Protein AF-A0A0F9NKX1-F1 (afdb_monomer_lite)

Sequence (66 aa):
MSKKHKQYLGDAVYADWDGGHVILTTGDGVYESNRICLNDQVMAQLNDYFKRKQHGAQKNKSSDPT

Foldseek 3Di:
DDPQPWDDPDPQWTWDDPPFWIWIFHDPVPDTPDIDTHGPVNVVVVVVVVVCVVVVVPPPDDDPDD

Organism: NCBI:txid412755

Structure (mmCIF, N/CA/C/O backbone):
data_AF-A0A0F9NKX1-F1
#
_entry.id   AF-A0A0F9NKX1-F1
#
loop_
_atom_site.group_PDB
_atom_site.id
_atom_site.type_symbol
_atom_site.label_atom_id
_atom_site.label_alt_id
_atom_site.label_comp_id
_atom_site.label_asym_id
_atom_site.label_entity_id
_atom_site.label_seq_id
_atom_site.pdbx_PDB_ins_code
_atom_site.Cartn_x
_atom_site.Cartn_y
_atom_site.Cartn_z
_atom_site.occupancy
_atom_site.B_iso_or_equiv
_atom_site.auth_seq_id
_atom_site.auth_comp_id
_atom_site.auth_asym_id
_atom_site.auth_atom_id
_atom_site.pdbx_PDB_model_num
ATOM 1 N N . MET A 1 1 ? 2.910 -19.686 -15.351 1.00 39.88 1 MET A N 1
ATOM 2 C CA . MET A 1 1 ? 2.808 -18.886 -14.112 1.00 39.88 1 MET A CA 1
ATOM 3 C C . MET A 1 1 ? 1.783 -17.791 -14.359 1.00 39.88 1 MET A C 1
ATOM 5 O O . MET A 1 1 ? 1.989 -17.007 -15.276 1.00 39.88 1 MET A O 1
ATOM 9 N N . SER A 1 2 ? 0.647 -17.800 -13.655 1.00 42.28 2 SER A N 1
ATOM 10 C CA . SER A 1 2 ? -0.379 -16.761 -13.823 1.00 42.28 2 SER A CA 1
ATOM 11 C C . SER A 1 2 ? 0.189 -15.436 -13.311 1.00 42.28 2 SER A C 1
ATOM 13 O O . SER A 1 2 ? 0.583 -15.362 -12.147 1.00 42.28 2 SER A O 1
ATOM 15 N N . LYS A 1 3 ? 0.319 -14.422 -14.176 1.00 52.38 3 LYS A N 1
ATOM 16 C CA . LYS A 1 3 ? 0.682 -13.065 -13.747 1.00 52.38 3 LYS A CA 1
ATOM 17 C C . LYS A 1 3 ? -0.414 -12.605 -12.788 1.00 52.38 3 LYS A C 1
ATOM 19 O O . LYS A 1 3 ? -1.543 -12.400 -13.224 1.00 52.38 3 LYS A O 1
ATOM 24 N N . LYS A 1 4 ? -0.102 -12.460 -11.496 1.00 61.59 4 LYS A N 1
ATOM 25 C CA . LYS A 1 4 ? -0.987 -11.736 -10.581 1.00 61.59 4 LYS A CA 1
ATOM 26 C C . LYS A 1 4 ? -1.126 -10.325 -11.148 1.00 61.59 4 LYS A C 1
ATOM 28 O O . LYS A 1 4 ? -0.143 -9.595 -11.269 1.00 61.59 4 LYS A O 1
ATOM 33 N N . HIS A 1 5 ? -2.318 -10.003 -11.635 1.00 70.19 5 HIS A N 1
ATOM 34 C CA . HIS A 1 5 ? -2.609 -8.676 -12.147 1.00 70.19 5 HIS A CA 1
ATOM 35 C C . HIS A 1 5 ? -2.657 -7.741 -10.947 1.00 70.19 5 HIS A C 1
ATOM 37 O O . HIS A 1 5 ? -3.567 -7.842 -10.127 1.00 70.19 5 HIS A O 1
ATOM 43 N N . LYS A 1 6 ? -1.660 -6.861 -10.831 1.00 83.50 6 LYS A N 1
ATOM 44 C CA . LYS A 1 6 ? -1.686 -5.809 -9.820 1.00 83.50 6 LYS A CA 1
ATOM 45 C C . LYS A 1 6 ? -2.945 -4.965 -10.012 1.00 83.50 6 LYS A C 1
ATOM 47 O O . LYS A 1 6 ? -3.264 -4.572 -11.136 1.00 83.50 6 LYS A O 1
ATOM 52 N N . GLN A 1 7 ? -3.641 -4.671 -8.927 1.00 90.38 7 GLN A N 1
ATOM 53 C CA . GLN A 1 7 ? -4.817 -3.818 -8.939 1.00 90.38 7 GLN A CA 1
ATOM 54 C C . GLN A 1 7 ? -4.386 -2.350 -8.941 1.00 90.38 7 GLN A C 1
ATOM 56 O O . GLN A 1 7 ? -3.700 -1.908 -8.024 1.00 90.38 7 GLN A O 1
ATOM 61 N N . TYR A 1 8 ? -4.798 -1.581 -9.948 1.00 90.25 8 TYR A N 1
ATOM 62 C CA . TYR A 1 8 ? -4.584 -0.133 -9.961 1.00 90.25 8 TYR A CA 1
ATOM 63 C C . TYR A 1 8 ? -5.465 0.551 -8.906 1.00 90.25 8 TYR A C 1
ATOM 65 O O . TYR A 1 8 ? -6.673 0.311 -8.863 1.00 90.25 8 TYR A O 1
ATOM 73 N N . LEU A 1 9 ? -4.863 1.392 -8.062 1.00 91.94 9 LEU A N 1
ATOM 74 C CA . LEU A 1 9 ? -5.543 2.127 -6.989 1.00 91.94 9 LEU A CA 1
ATOM 75 C C . LEU A 1 9 ? -5.730 3.623 -7.292 1.00 91.94 9 LEU A C 1
ATOM 77 O O . LEU A 1 9 ? -6.421 4.305 -6.538 1.00 91.94 9 LEU A O 1
ATOM 81 N N . GLY A 1 10 ? -5.153 4.127 -8.386 1.00 90.19 10 GLY A N 1
ATOM 82 C CA . GLY A 1 10 ? -5.103 5.560 -8.693 1.00 90.19 10 GLY A CA 1
ATOM 83 C C . GLY A 1 10 ? -3.707 6.147 -8.487 1.00 90.19 10 GLY A C 1
ATOM 84 O O . GLY A 1 10 ? -2.865 5.524 -7.851 1.00 90.19 10 GLY A O 1
ATOM 85 N N . ASP A 1 11 ? -3.463 7.333 -9.047 1.00 89.81 11 ASP A N 1
ATOM 86 C CA . ASP A 1 11 ? -2.224 8.113 -8.868 1.00 89.81 11 ASP A CA 1
ATOM 87 C C . ASP A 1 11 ? -0.927 7.309 -9.083 1.00 89.81 11 ASP A C 1
ATOM 89 O O . ASP A 1 11 ? 0.006 7.353 -8.286 1.00 89.81 11 ASP A O 1
ATOM 93 N N . ALA A 1 12 ? -0.895 6.496 -10.148 1.00 89.50 12 ALA A N 1
ATOM 94 C CA . ALA A 1 12 ? 0.241 5.619 -10.453 1.00 89.50 12 ALA A CA 1
ATOM 95 C C . ALA A 1 12 ? 0.588 4.603 -9.332 1.00 89.50 12 ALA A C 1
ATOM 97 O O . ALA A 1 12 ? 1.698 4.064 -9.298 1.00 89.50 12 ALA A O 1
ATOM 98 N N . VAL A 1 13 ? -0.360 4.306 -8.434 1.00 92.00 13 VAL A N 1
ATOM 99 C CA . VAL A 1 13 ? -0.242 3.312 -7.358 1.00 92.00 13 VAL A CA 1
ATOM 100 C C . VAL A 1 13 ? -0.943 2.013 -7.747 1.00 92.00 13 VAL A C 1
ATOM 102 O O . VAL A 1 13 ? -2.078 2.002 -8.230 1.00 92.00 13 VAL A O 1
ATOM 105 N N . TYR A 1 14 ? -0.277 0.895 -7.476 1.00 91.31 14 TYR A N 1
ATOM 106 C CA . TYR A 1 14 ? -0.773 -0.454 -7.725 1.00 91.31 14 TYR A CA 1
ATOM 107 C C . TYR A 1 14 ? -0.625 -1.316 -6.473 1.00 91.31 14 TYR A C 1
ATOM 109 O O . TYR A 1 14 ? 0.365 -1.185 -5.754 1.00 91.31 14 TYR A O 1
ATOM 117 N N . ALA A 1 15 ? -1.573 -2.221 -6.246 1.00 91.88 15 ALA A N 1
ATOM 118 C CA . ALA A 1 15 ? -1.565 -3.179 -5.150 1.00 91.88 15 ALA A CA 1
ATOM 119 C C . ALA A 1 15 ? -1.472 -4.627 -5.648 1.00 91.88 15 ALA A C 1
ATOM 121 O O . ALA A 1 15 ? -2.062 -4.985 -6.665 1.00 91.88 15 ALA A O 1
ATOM 122 N N . ASP A 1 16 ? -0.764 -5.468 -4.905 1.00 91.81 16 ASP A N 1
ATOM 123 C CA . ASP A 1 16 ? -0.722 -6.922 -5.082 1.00 91.81 16 ASP A CA 1
ATOM 124 C C . ASP A 1 16 ? -0.807 -7.623 -3.718 1.00 91.81 16 ASP A C 1
ATOM 126 O O . ASP A 1 16 ? -0.526 -7.020 -2.681 1.00 91.81 16 ASP A O 1
ATOM 130 N N . TRP A 1 17 ? -1.186 -8.899 -3.718 1.00 89.69 17 TRP A N 1
ATOM 131 C CA . TRP A 1 17 ? -1.218 -9.756 -2.536 1.00 89.69 17 TRP A CA 1
ATOM 132 C C . TRP A 1 17 ? -0.302 -10.957 -2.748 1.00 89.69 17 TRP A C 1
ATOM 134 O O . TRP A 1 17 ? -0.572 -11.811 -3.599 1.00 89.69 17 TRP A O 1
ATOM 144 N N . ASP A 1 18 ? 0.771 -11.070 -1.966 1.00 87.62 18 ASP A N 1
ATOM 145 C CA . ASP A 1 18 ? 1.718 -12.186 -2.097 1.00 87.62 18 ASP A CA 1
ATOM 146 C C . ASP A 1 18 ? 1.295 -13.457 -1.342 1.00 87.62 18 ASP A C 1
ATOM 148 O O . ASP A 1 18 ? 1.801 -14.532 -1.657 1.00 87.62 18 ASP A O 1
ATOM 152 N N . GLY A 1 19 ? 0.313 -13.368 -0.442 1.00 86.12 19 GLY A N 1
ATOM 153 C CA . GLY A 1 19 ? -0.088 -14.457 0.455 1.00 86.12 19 GLY A CA 1
ATOM 154 C C . GLY A 1 19 ? 0.081 -14.131 1.941 1.00 86.12 19 GLY A C 1
ATOM 155 O O . GLY A 1 19 ? -0.468 -14.856 2.764 1.00 86.12 19 GLY A O 1
ATOM 156 N N . GLY A 1 20 ? 0.788 -13.051 2.281 1.00 87.25 20 GLY A N 1
ATOM 157 C CA . GLY A 1 20 ? 0.920 -12.548 3.654 1.00 87.25 20 GLY A CA 1
ATOM 158 C C . GLY A 1 20 ? 1.079 -11.027 3.770 1.00 87.25 20 GLY A C 1
ATOM 159 O O . GLY A 1 20 ? 1.004 -10.492 4.872 1.00 87.25 20 GLY A O 1
ATOM 160 N N . HIS A 1 21 ? 1.284 -10.320 2.657 1.00 91.25 21 HIS A N 1
ATOM 161 C CA . HIS A 1 21 ? 1.448 -8.873 2.623 1.00 91.25 21 HIS A CA 1
ATOM 162 C C . HIS A 1 21 ? 0.669 -8.244 1.474 1.00 91.25 21 HIS A C 1
ATOM 164 O O . HIS A 1 21 ? 0.636 -8.761 0.351 1.00 91.25 21 HIS A O 1
ATOM 170 N N . VAL A 1 22 ? 0.121 -7.057 1.741 1.00 93.25 22 VAL A N 1
ATOM 171 C CA . VAL A 1 22 ? -0.299 -6.137 0.684 1.00 93.25 22 VAL A CA 1
ATOM 172 C C . VAL A 1 22 ? 0.943 -5.405 0.199 1.00 93.25 22 VAL A C 1
ATOM 174 O O . VAL A 1 22 ? 1.604 -4.706 0.966 1.00 93.25 22 VAL A O 1
ATOM 177 N N . ILE A 1 23 ? 1.271 -5.560 -1.076 1.00 92.88 23 ILE A N 1
ATOM 178 C CA . ILE A 1 23 ? 2.400 -4.886 -1.707 1.00 92.88 23 ILE A CA 1
ATOM 179 C C . ILE A 1 23 ? 1.858 -3.690 -2.474 1.00 92.88 23 ILE A C 1
ATOM 181 O O . ILE A 1 23 ? 1.121 -3.862 -3.439 1.00 92.88 23 ILE A O 1
ATOM 185 N N . LEU A 1 24 ? 2.254 -2.487 -2.072 1.00 93.19 24 LEU A N 1
ATOM 186 C CA . LEU A 1 24 ? 2.003 -1.260 -2.813 1.00 93.19 24 LEU A CA 1
ATOM 187 C C . LEU A 1 24 ? 3.235 -0.919 -3.644 1.00 93.19 24 LEU A C 1
ATOM 189 O O . LEU A 1 24 ? 4.345 -0.851 -3.117 1.00 93.19 24 LEU A O 1
ATOM 193 N N . THR A 1 25 ? 3.042 -0.685 -4.935 1.00 92.62 25 THR A N 1
ATOM 194 C CA . THR A 1 25 ? 4.095 -0.216 -5.839 1.00 92.62 25 THR A CA 1
ATOM 195 C C . THR A 1 25 ? 3.658 1.063 -6.528 1.00 92.62 25 THR A C 1
ATOM 197 O O . THR A 1 25 ? 2.523 1.136 -6.995 1.00 92.62 25 THR A O 1
ATOM 200 N N . THR A 1 26 ? 4.552 2.043 -6.622 1.00 91.69 26 THR A N 1
ATOM 201 C CA . THR A 1 26 ? 4.335 3.270 -7.402 1.00 91.69 26 THR A CA 1
ATOM 202 C C . THR A 1 26 ? 5.111 3.198 -8.712 1.00 91.69 26 THR A C 1
ATOM 204 O O . THR A 1 26 ? 6.194 2.613 -8.734 1.00 91.69 26 THR A O 1
ATOM 207 N N . GLY A 1 27 ? 4.605 3.791 -9.794 1.00 82.56 27 GLY A N 1
ATOM 208 C CA . GLY A 1 27 ? 5.348 3.878 -11.055 1.00 82.56 27 GLY A CA 1
ATOM 209 C C . GLY A 1 27 ? 4.495 4.184 -12.283 1.00 82.56 27 GLY A C 1
ATOM 210 O O . GLY A 1 27 ? 3.276 4.052 -12.268 1.00 82.56 27 GLY A O 1
ATOM 211 N N . ASP A 1 28 ? 5.152 4.526 -13.386 1.00 68.88 28 ASP A N 1
ATOM 212 C CA . ASP A 1 28 ? 4.540 4.854 -14.686 1.00 68.88 28 ASP A CA 1
ATOM 213 C C . ASP A 1 28 ? 4.014 3.628 -15.463 1.00 68.88 28 ASP A C 1
ATOM 215 O O . ASP A 1 28 ? 3.688 3.712 -16.645 1.00 68.88 28 ASP A O 1
ATOM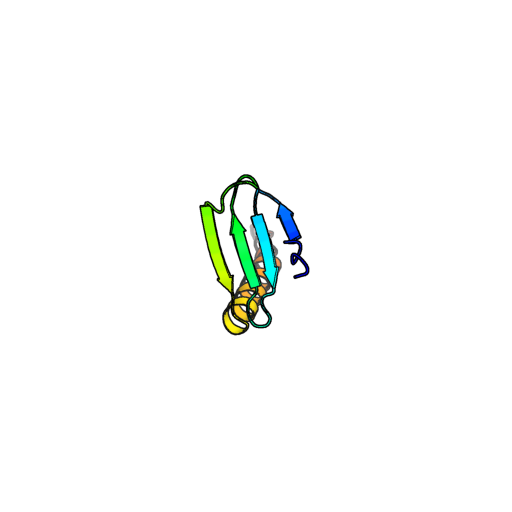 219 N N . GLY A 1 29 ? 3.923 2.471 -14.802 1.00 58.09 29 GLY A N 1
ATOM 220 C CA . GLY A 1 29 ? 3.532 1.202 -15.410 1.00 58.09 29 GLY A CA 1
ATOM 221 C C . GLY A 1 29 ? 4.672 0.466 -16.123 1.00 58.09 29 GLY A C 1
ATOM 222 O O . GLY A 1 29 ? 4.469 -0.683 -16.517 1.00 58.09 29 GLY A O 1
ATOM 223 N N . VAL A 1 30 ? 5.863 1.071 -16.246 1.00 66.19 30 VAL A N 1
ATOM 224 C CA . VAL A 1 30 ? 7.053 0.452 -16.856 1.00 66.19 30 VAL A CA 1
ATOM 225 C C . VAL A 1 30 ? 8.099 0.106 -15.797 1.00 66.19 30 VAL A C 1
ATOM 227 O O . VAL A 1 30 ? 8.618 -1.011 -15.803 1.00 66.19 30 VAL A O 1
ATOM 230 N N . TYR A 1 31 ? 8.359 1.012 -14.850 1.00 69.50 31 TYR A N 1
ATOM 231 C CA . TYR A 1 31 ? 9.289 0.779 -13.743 1.00 69.50 31 TYR A CA 1
ATOM 232 C C . TYR A 1 31 ? 8.645 1.084 -12.389 1.00 69.50 31 TYR A C 1
ATOM 234 O O . TYR A 1 31 ? 7.958 2.089 -12.214 1.00 69.50 31 TYR A O 1
ATOM 242 N N . GLU A 1 32 ? 8.882 0.211 -11.409 1.00 74.81 32 GLU A N 1
ATOM 243 C CA . GLU A 1 32 ? 8.504 0.472 -10.018 1.00 74.81 32 GLU A CA 1
ATOM 244 C C . GLU A 1 32 ? 9.478 1.495 -9.423 1.00 74.81 32 GLU A C 1
ATOM 246 O O . GLU A 1 32 ? 10.673 1.223 -9.313 1.00 74.81 32 GLU A O 1
ATOM 251 N N . SER A 1 33 ? 8.980 2.669 -9.036 1.00 81.81 33 SER A N 1
ATOM 252 C CA . SER A 1 33 ? 9.781 3.709 -8.382 1.00 81.81 33 SER A CA 1
ATOM 253 C C . SER A 1 33 ? 9.897 3.491 -6.877 1.00 81.81 33 SER A C 1
ATOM 255 O O . SER A 1 33 ? 10.932 3.797 -6.294 1.00 81.81 33 SER A O 1
ATOM 257 N N . ASN A 1 34 ? 8.862 2.930 -6.248 1.00 87.94 34 ASN A N 1
ATOM 258 C CA . ASN A 1 34 ? 8.862 2.578 -4.832 1.00 87.94 34 ASN A CA 1
ATOM 259 C C . ASN A 1 34 ? 8.033 1.318 -4.598 1.00 87.94 34 ASN A C 1
ATOM 261 O O . ASN A 1 34 ? 7.066 1.054 -5.317 1.00 87.94 34 ASN A O 1
ATOM 265 N N . ARG A 1 35 ? 8.384 0.582 -3.542 1.00 90.62 35 ARG A N 1
ATOM 266 C CA . ARG A 1 35 ? 7.677 -0.615 -3.089 1.00 90.62 35 ARG A CA 1
ATOM 267 C C . ARG A 1 35 ? 7.538 -0.603 -1.571 1.00 90.62 35 ARG A C 1
ATOM 269 O O . ARG A 1 35 ? 8.529 -0.465 -0.862 1.00 90.62 35 ARG A O 1
ATOM 276 N N . ILE A 1 36 ? 6.316 -0.787 -1.083 1.00 93.19 36 ILE A N 1
ATOM 277 C CA . ILE A 1 36 ? 5.984 -0.874 0.341 1.00 93.19 36 ILE A CA 1
ATOM 278 C C . ILE A 1 36 ? 5.234 -2.184 0.568 1.00 93.19 36 ILE A C 1
ATOM 280 O O . ILE A 1 36 ? 4.230 -2.440 -0.090 1.00 93.19 36 ILE A O 1
ATOM 284 N N . CYS A 1 37 ? 5.698 -3.006 1.506 1.00 93.75 37 CYS A N 1
ATOM 285 C CA . CYS A 1 37 ? 4.993 -4.217 1.923 1.00 93.75 37 CYS A CA 1
ATOM 286 C C . CYS A 1 37 ? 4.310 -3.960 3.268 1.00 93.75 37 CYS A C 1
ATOM 288 O O . CYS A 1 37 ? 4.973 -3.626 4.250 1.00 93.75 37 CYS A O 1
ATOM 290 N N . LEU A 1 38 ? 2.992 -4.113 3.315 1.00 95.31 38 LEU A N 1
ATOM 291 C CA . LEU A 1 38 ? 2.181 -3.954 4.515 1.00 95.31 38 LEU A CA 1
ATOM 292 C C . LEU A 1 38 ? 1.811 -5.341 5.038 1.00 95.31 38 LEU A C 1
ATOM 294 O O . LEU A 1 38 ? 1.108 -6.091 4.362 1.00 95.31 38 LEU A O 1
ATOM 298 N N . ASN A 1 39 ? 2.292 -5.677 6.233 1.00 94.44 39 ASN A N 1
ATOM 299 C CA . ASN A 1 39 ? 1.842 -6.869 6.949 1.00 94.44 39 ASN A CA 1
ATOM 300 C C . ASN A 1 39 ? 0.494 -6.611 7.643 1.00 94.44 39 ASN A C 1
ATOM 302 O O . ASN A 1 39 ? 0.024 -5.471 7.724 1.00 94.44 39 ASN A O 1
ATOM 306 N N . ASP A 1 40 ? -0.097 -7.668 8.195 1.00 92.56 40 AS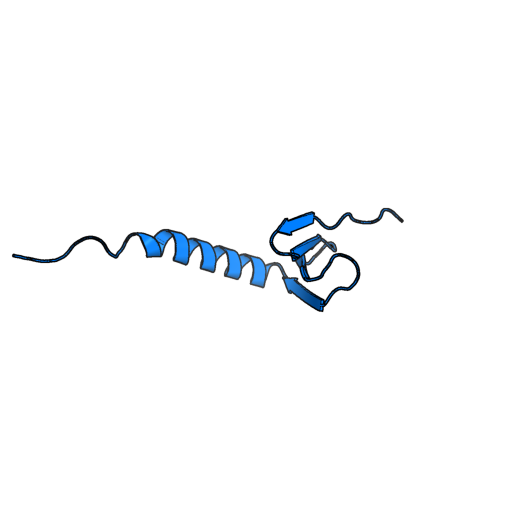P A N 1
ATOM 307 C CA . ASP A 1 40 ? -1.408 -7.612 8.849 1.00 92.56 40 ASP A CA 1
ATOM 308 C C . ASP A 1 40 ? -1.477 -6.582 9.986 1.00 92.56 40 ASP A C 1
ATOM 310 O O . ASP A 1 40 ? -2.458 -5.845 10.113 1.00 92.56 40 ASP A O 1
ATOM 314 N N . GLN A 1 41 ? -0.416 -6.469 10.791 1.00 94.75 41 GLN A N 1
ATOM 315 C CA . GLN A 1 41 ? -0.366 -5.513 11.897 1.00 94.75 41 GLN A CA 1
ATOM 316 C C . GLN A 1 41 ? -0.370 -4.063 11.395 1.00 94.75 41 GLN A C 1
ATOM 318 O O . GLN A 1 41 ? -1.096 -3.220 11.926 1.00 94.75 41 GLN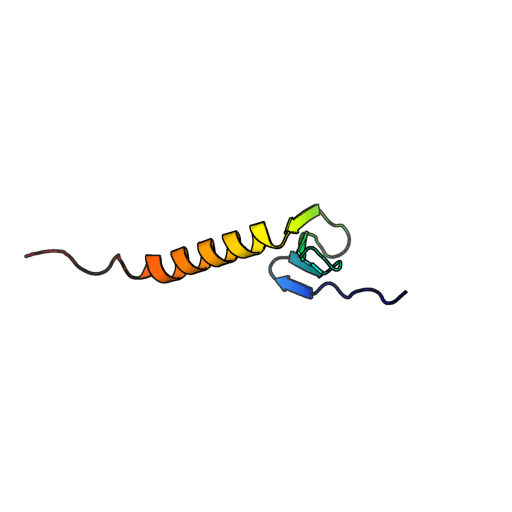 A O 1
ATOM 323 N N . VAL A 1 42 ? 0.425 -3.759 10.369 1.00 95.19 42 VAL A N 1
ATOM 324 C CA . VAL A 1 42 ? 0.476 -2.423 9.767 1.00 95.19 42 VAL A CA 1
ATOM 325 C C . VAL A 1 42 ? -0.852 -2.097 9.084 1.00 95.19 42 VAL A C 1
ATOM 327 O O . VAL A 1 42 ? -1.358 -0.989 9.256 1.00 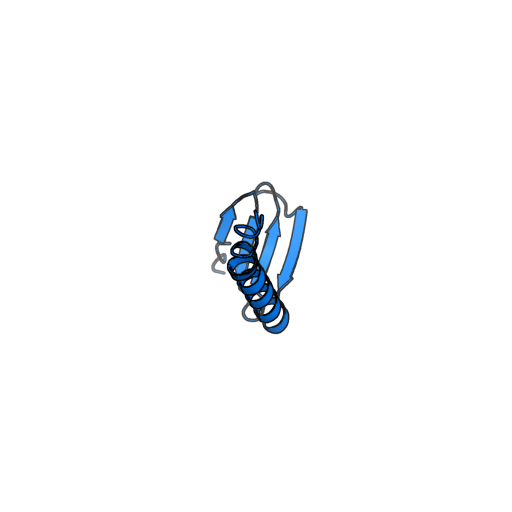95.19 42 VAL A O 1
ATOM 330 N N . MET A 1 43 ? -1.461 -3.057 8.383 1.00 94.44 43 MET A N 1
ATOM 331 C CA . MET A 1 43 ? -2.789 -2.894 7.781 1.00 94.44 43 MET A CA 1
ATOM 332 C C . MET A 1 43 ? -3.861 -2.568 8.829 1.00 94.44 43 MET A C 1
ATOM 334 O O . MET A 1 43 ? -4.666 -1.657 8.621 1.00 94.44 43 MET A O 1
ATOM 338 N N . ALA A 1 44 ? -3.844 -3.247 9.981 1.00 93.38 44 ALA A N 1
ATOM 339 C CA . ALA A 1 44 ? -4.757 -2.957 11.085 1.00 93.38 44 ALA A CA 1
ATOM 340 C C . ALA A 1 44 ? -4.578 -1.521 11.612 1.00 93.38 44 ALA A C 1
ATOM 342 O O . ALA A 1 44 ? -5.551 -0.773 11.731 1.00 93.38 44 ALA A O 1
ATOM 343 N N . GLN A 1 45 ? -3.333 -1.097 11.845 1.00 96.31 45 GLN A N 1
ATOM 344 C CA . GLN A 1 45 ? -3.028 0.258 12.318 1.00 96.31 45 GLN A CA 1
ATOM 345 C C . GLN A 1 45 ? -3.385 1.344 11.292 1.00 96.31 45 GLN A C 1
ATOM 347 O O . GLN A 1 45 ? -3.869 2.415 11.667 1.00 96.31 45 GLN A O 1
ATOM 352 N N . LEU A 1 46 ? -3.191 1.073 9.998 1.00 93.94 46 LEU A N 1
ATOM 353 C CA . LEU A 1 46 ? -3.569 1.978 8.913 1.00 93.94 46 LEU A CA 1
ATOM 354 C C . LEU A 1 46 ? -5.091 2.162 8.845 1.00 93.94 46 LEU A C 1
ATOM 356 O O . LEU A 1 46 ? -5.576 3.287 8.726 1.00 93.94 46 LEU A O 1
ATOM 360 N N . ASN A 1 47 ? -5.854 1.078 8.990 1.00 93.75 47 ASN A N 1
ATOM 361 C CA . ASN A 1 47 ? -7.311 1.146 9.064 1.00 93.75 47 ASN A CA 1
ATOM 362 C C . ASN A 1 47 ? -7.778 1.985 10.266 1.00 93.75 47 ASN A C 1
ATOM 364 O O . ASN A 1 47 ? -8.633 2.861 10.131 1.00 93.75 47 ASN A O 1
ATOM 368 N N . ASP A 1 48 ? -7.177 1.784 11.439 1.00 95.00 48 ASP A N 1
ATOM 369 C CA . ASP A 1 48 ? -7.504 2.574 12.629 1.00 95.00 48 ASP A CA 1
ATOM 370 C C . AS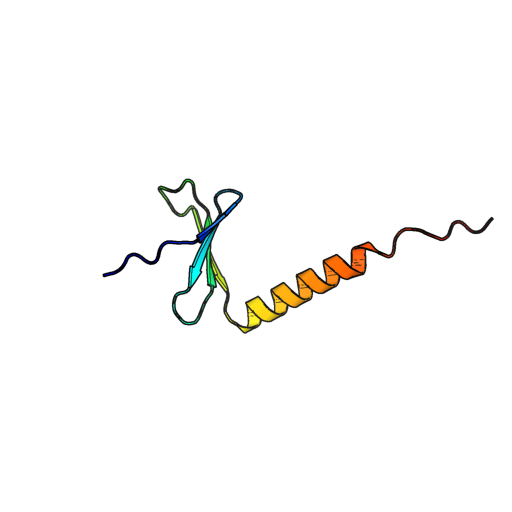P A 1 48 ? -7.134 4.053 12.469 1.00 95.00 48 ASP A C 1
ATOM 372 O O . ASP A 1 48 ? -7.866 4.933 12.931 1.00 95.00 48 ASP A O 1
ATOM 376 N N . TYR A 1 49 ? -6.037 4.354 11.772 1.00 94.88 49 TYR A N 1
ATOM 377 C CA . TYR A 1 49 ? -5.695 5.719 11.384 1.00 94.88 49 TYR A CA 1
ATOM 378 C C . TYR A 1 49 ? -6.791 6.356 10.516 1.00 94.88 49 TYR A C 1
ATOM 380 O O . TYR A 1 49 ? -7.236 7.468 10.823 1.00 94.88 49 TYR A O 1
ATOM 388 N N . PHE A 1 50 ? -7.278 5.655 9.486 1.00 93.81 50 PHE A N 1
ATOM 389 C CA . PHE A 1 50 ? -8.355 6.155 8.628 1.00 93.81 50 PHE A CA 1
ATOM 390 C C . PHE A 1 50 ? -9.655 6.388 9.398 1.00 93.81 50 PHE A C 1
ATOM 392 O O . PHE A 1 50 ? -10.245 7.464 9.270 1.00 93.81 50 PHE A O 1
ATOM 399 N N . LYS A 1 51 ? -10.059 5.453 10.266 1.00 93.12 51 LYS A N 1
ATOM 400 C CA . LYS A 1 51 ? -11.234 5.625 11.138 1.00 93.12 51 LYS A CA 1
ATOM 401 C C . LYS A 1 51 ? -11.115 6.891 11.988 1.00 93.12 51 LYS A C 1
ATOM 403 O O . LYS A 1 51 ? -12.039 7.702 12.024 1.00 93.12 51 LYS A O 1
ATOM 408 N N . ARG A 1 52 ? -9.959 7.128 12.625 1.00 91.50 52 ARG A N 1
ATOM 409 C CA . ARG A 1 52 ? -9.734 8.351 13.419 1.00 91.50 52 ARG A CA 1
ATOM 410 C C . ARG A 1 52 ? -9.863 9.622 12.582 1.00 91.50 52 ARG A C 1
ATOM 412 O O . ARG A 1 52 ? -10.424 10.602 13.065 1.00 91.50 52 ARG A O 1
ATOM 419 N N . LYS A 1 53 ? -9.377 9.626 11.338 1.00 90.56 53 LYS A N 1
ATOM 420 C CA . LYS A 1 53 ? -9.502 10.781 10.434 1.00 90.56 53 LYS A CA 1
ATOM 421 C C . LYS A 1 53 ? -10.940 11.023 9.982 1.00 90.56 53 LYS A C 1
ATOM 423 O O . LYS A 1 53 ? -11.367 12.174 9.964 1.00 90.56 53 LYS A O 1
ATOM 428 N N . GLN A 1 54 ? -11.696 9.968 9.693 1.00 86.44 54 GLN A N 1
ATOM 429 C CA . GLN A 1 54 ? -13.106 10.080 9.314 1.00 86.44 54 GLN A CA 1
ATOM 430 C C . GLN A 1 54 ? -13.983 10.588 10.470 1.00 86.44 54 GLN A C 1
ATOM 432 O O . GLN A 1 54 ? -14.842 11.439 10.254 1.00 86.44 54 GLN A O 1
ATOM 437 N N . HIS A 1 55 ? -13.730 10.148 11.707 1.00 69.44 55 HIS A N 1
ATOM 438 C CA . HIS A 1 55 ? -14.483 10.600 12.885 1.00 69.44 55 HIS A CA 1
ATOM 439 C C . HIS A 1 55 ? -13.987 11.938 13.469 1.00 69.44 55 HIS A C 1
ATOM 441 O O . HIS A 1 55 ? -14.762 12.671 14.081 1.00 69.44 55 HIS A O 1
ATOM 447 N N . GLY A 1 56 ? -12.716 12.297 13.269 1.00 59.72 56 GLY A N 1
ATOM 448 C CA . GLY A 1 56 ? -12.145 13.578 13.705 1.00 59.72 56 GLY A CA 1
ATOM 449 C C . GLY A 1 56 ? -12.570 14.783 12.857 1.00 59.72 56 GLY A C 1
ATOM 450 O O . GLY A 1 56 ? -12.490 15.913 13.329 1.00 59.72 56 GLY A O 1
ATOM 451 N N . ALA A 1 57 ? -13.069 14.563 11.636 1.00 55.66 57 ALA A N 1
ATOM 452 C CA . ALA A 1 57 ? -13.532 15.627 10.741 1.00 55.66 57 ALA A CA 1
ATOM 453 C C . ALA A 1 57 ? -14.855 16.296 11.182 1.00 55.66 57 ALA A C 1
ATOM 455 O O . ALA A 1 57 ? -15.226 17.332 10.636 1.00 55.66 57 ALA A O 1
ATOM 456 N N . GLN A 1 58 ? -15.562 15.748 12.179 1.00 51.03 58 GLN A N 1
ATOM 457 C CA . GLN A 1 58 ? -16.855 16.271 12.650 1.00 51.03 58 GLN A CA 1
ATOM 458 C C . GLN A 1 58 ? -16.768 17.224 13.860 1.00 51.03 58 GLN A C 1
ATOM 460 O O . GLN A 1 58 ? -17.802 17.657 14.357 1.00 51.03 58 GLN A O 1
ATOM 465 N N . LYS A 1 59 ? -15.571 17.592 14.343 1.00 51.81 59 LYS A N 1
ATOM 466 C CA . LYS A 1 59 ? -15.411 18.407 15.570 1.00 51.81 59 LYS A CA 1
ATOM 467 C C . LYS A 1 59 ? -14.996 19.873 15.378 1.00 51.81 59 LYS A C 1
ATOM 469 O O . LYS A 1 59 ? -14.570 20.483 16.345 1.00 51.81 59 LYS A O 1
ATOM 474 N N . ASN A 1 60 ? -15.202 20.473 14.200 1.00 50.44 60 ASN A N 1
ATOM 475 C CA . ASN A 1 60 ? -14.971 21.915 13.985 1.00 50.44 60 ASN A CA 1
ATOM 476 C C . ASN A 1 60 ? -16.190 22.622 13.347 1.00 50.44 60 ASN A C 1
ATOM 478 O O . ASN A 1 60 ? -16.062 23.255 12.305 1.00 50.44 60 ASN A O 1
ATOM 482 N N . LYS A 1 61 ? -17.385 22.508 13.939 1.00 51.78 61 LYS A N 1
ATOM 483 C CA . LYS A 1 61 ? -18.511 23.435 13.703 1.00 51.78 61 LYS A CA 1
ATOM 484 C C . LYS A 1 61 ? -19.387 23.512 14.956 1.00 51.78 61 LYS A C 1
ATOM 486 O O . LYS A 1 61 ? -20.398 22.831 15.013 1.00 51.78 61 LYS A O 1
ATOM 491 N N . SER A 1 62 ? -18.970 24.304 15.943 1.00 55.03 62 SER A N 1
ATOM 492 C CA . SER A 1 62 ? -19.835 25.099 16.838 1.00 55.03 62 SER A CA 1
ATOM 493 C C . SER A 1 62 ? -19.102 25.400 18.144 1.00 55.03 62 SER A C 1
ATOM 495 O O . SER A 1 62 ? -19.018 24.534 19.011 1.00 55.03 62 SER A O 1
ATOM 497 N N . SER A 1 63 ? -18.626 26.631 18.290 1.00 53.34 63 SER A N 1
ATOM 498 C CA . SER A 1 63 ? -18.741 27.386 19.542 1.00 53.34 63 SER A CA 1
ATOM 499 C C . SER A 1 63 ? -18.135 28.772 19.331 1.00 53.34 63 SER A C 1
ATOM 501 O O . SER A 1 63 ? -17.028 29.031 19.792 1.00 53.34 63 SER A O 1
ATOM 503 N N . ASP A 1 64 ? -18.865 29.646 18.641 1.00 53.44 64 ASP A N 1
ATOM 504 C CA . ASP A 1 64 ? -18.861 31.055 19.036 1.00 53.44 64 ASP A CA 1
ATOM 505 C C . ASP A 1 64 ? -20.025 31.208 20.022 1.00 53.44 64 ASP A C 1
ATOM 507 O O . ASP A 1 64 ? -21.186 31.154 19.603 1.00 53.44 64 ASP A O 1
ATOM 511 N N . PRO A 1 65 ? -19.771 31.273 21.339 1.00 57.12 65 PRO A N 1
ATOM 512 C 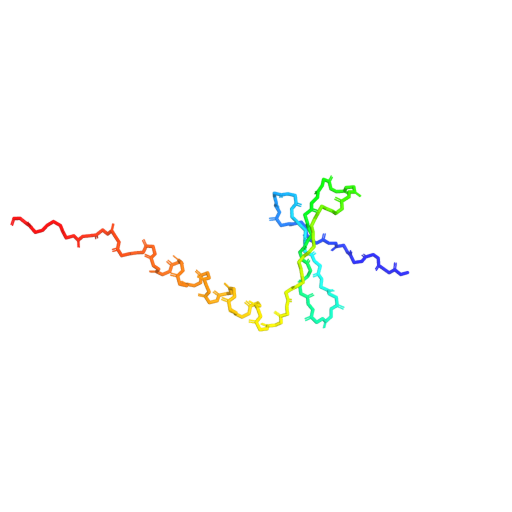CA . PRO A 1 65 ? -20.751 31.803 22.262 1.00 57.12 65 PRO A CA 1
ATOM 513 C C . PRO A 1 65 ? -20.776 33.332 22.126 1.00 57.12 65 PRO A C 1
ATOM 515 O O . PRO A 1 65 ? -19.737 33.985 22.189 1.00 57.12 65 PRO A O 1
ATOM 518 N N . THR A 1 66 ? -21.993 33.824 21.891 1.00 61.06 66 THR A N 1
ATOM 519 C CA . THR A 1 66 ? -22.476 35.216 21.919 1.00 61.06 66 THR A CA 1
ATOM 520 C C . THR A 1 66 ? -21.792 36.120 22.938 1.00 61.06 66 THR A C 1
ATOM 522 O O . THR A 1 66 ? -21.602 35.661 24.088 1.00 61.06 66 THR A O 1
#

Radius of gyration: 17.94 Å; chains: 1; bounding box: 32×54×39 Å

pLDDT: mean 80.17, std 16.8, range [39.88, 96.31]

Secondary structure (DSSP, 8-state):
-----PEEEETTEEEEE-SS-EEEEEESSSSEEEEEEE-HHHHHHHHHHHHHHHHHTTSSS-----